Protein AF-A0A6N2CGT7-F1 (afdb_monomer_lite)

Secondary structure (DSSP, 8-state):
-EETTTTEEEEEETTEEEEEEPP-PPPSSSS----HHHHHHHHHTT-----------S-------PPPHHHHHHHHHTTTTS-SS--SSPPPPPSS--PPP--TTPPPSS--TTSGGG--

Radius of gyration: 29.54 Å; chains: 1; bounding box: 70×63×53 Å

Sequence (120 aa):
MIDPNLQQLMVMEREGSCIVPLVKVPKKDGYAHLSAIQIVKGLKKGASTFLATIASSKEDHGATESLPLIIETVLEENKDIMLDELLKTLPPRREVDHKIELEAGAKPPHMNLTAWLHSS

pLDDT: mean 74.95, std 12.72, range [43.38, 92.5]

Organism: Solanum chilense (NCBI:txid4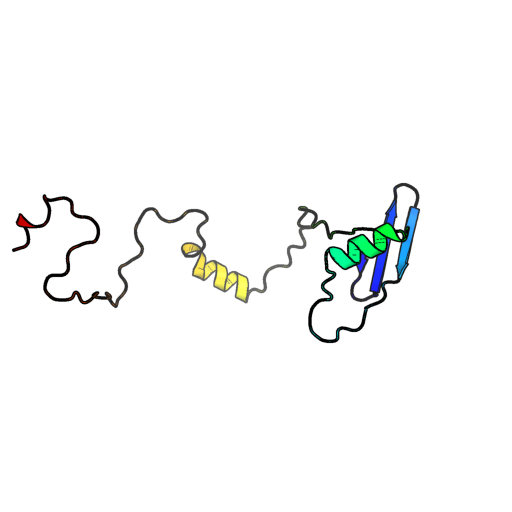083)

Foldseek 3Di:
DQDPVQQWDWDDDPVDIDIDRHDDDDDPDDDPDDDPVNVVVCVVVVHDDDDDDPPPDPPPVPPPPPPPVVVVVVCVVCVVVDDPDDDPDDDDDDPDDDDDDDDPPDDDPDDDPPPPPPPD

Structure (mmCIF, N/CA/C/O backbone):
data_AF-A0A6N2CGT7-F1
#
_entry.id   AF-A0A6N2CGT7-F1
#
loop_
_atom_site.group_PDB
_atom_site.id
_atom_site.type_symbol
_atom_site.label_atom_id
_atom_site.label_alt_id
_atom_site.label_comp_id
_atom_site.label_asym_id
_atom_site.label_entity_id
_atom_site.label_seq_id
_atom_site.pdbx_PDB_ins_code
_atom_site.Cartn_x
_atom_site.Cartn_y
_atom_site.Cartn_z
_atom_site.occupancy
_atom_site.B_iso_or_equiv
_atom_site.auth_seq_id
_atom_site.auth_comp_id
_atom_site.auth_asym_id
_atom_site.auth_atom_id
_atom_site.pdbx_PDB_model_num
ATOM 1 N N . MET A 1 1 ? 17.350 12.989 -5.075 1.00 71.12 1 MET A N 1
ATOM 2 C CA . MET A 1 1 ? 16.166 13.525 -4.368 1.00 71.12 1 MET A CA 1
ATOM 3 C C . MET A 1 1 ? 15.257 14.231 -5.365 1.00 71.12 1 MET A C 1
ATOM 5 O O . MET A 1 1 ? 15.769 14.973 -6.192 1.00 71.12 1 MET A O 1
ATOM 9 N N . ILE A 1 2 ? 13.944 13.991 -5.328 1.00 76.50 2 ILE A N 1
ATOM 10 C CA . ILE A 1 2 ? 12.968 14.687 -6.186 1.00 76.50 2 ILE A CA 1
ATOM 11 C C . ILE A 1 2 ? 12.211 15.686 -5.312 1.00 76.50 2 ILE A C 1
ATOM 13 O O . ILE A 1 2 ? 11.644 15.271 -4.307 1.00 76.50 2 ILE A O 1
ATOM 17 N N . ASP A 1 3 ? 12.177 16.959 -5.705 1.00 72.25 3 ASP A N 1
ATOM 18 C CA . ASP A 1 3 ? 11.316 17.980 -5.102 1.00 72.25 3 ASP A CA 1
ATOM 19 C C . ASP A 1 3 ? 10.143 18.293 -6.058 1.00 72.25 3 ASP A C 1
ATOM 21 O O . ASP A 1 3 ? 10.326 18.969 -7.082 1.00 72.25 3 ASP A O 1
ATOM 25 N N . PRO A 1 4 ? 8.923 17.801 -5.763 1.00 68.38 4 PRO A N 1
ATOM 26 C CA . PRO A 1 4 ? 7.749 18.031 -6.607 1.00 68.38 4 PRO A CA 1
ATOM 27 C C . PRO A 1 4 ? 7.274 19.493 -6.649 1.00 68.38 4 PRO A C 1
ATOM 29 O O . PRO A 1 4 ? 6.632 19.898 -7.633 1.00 68.38 4 PRO A O 1
ATOM 32 N N . ASN A 1 5 ? 7.573 20.266 -5.600 1.00 73.88 5 ASN A N 1
ATOM 33 C CA . ASN A 1 5 ? 7.181 21.666 -5.452 1.00 73.88 5 ASN A CA 1
ATOM 34 C C . ASN A 1 5 ? 8.090 22.556 -6.296 1.00 73.88 5 ASN A C 1
ATOM 36 O O . ASN A 1 5 ? 7.601 23.368 -7.083 1.00 73.88 5 ASN A O 1
ATOM 40 N N . LEU A 1 6 ? 9.401 22.334 -6.204 1.00 74.88 6 LEU A N 1
ATOM 41 C CA . LEU A 1 6 ? 10.404 23.069 -6.973 1.00 74.88 6 LEU A CA 1
ATOM 42 C C . LEU A 1 6 ? 10.565 22.555 -8.408 1.00 74.88 6 LEU A C 1
ATOM 44 O O . LEU A 1 6 ? 11.223 23.210 -9.211 1.00 74.88 6 LEU A O 1
ATOM 48 N N . GLN A 1 7 ? 9.940 21.421 -8.750 1.00 79.06 7 GLN A N 1
ATOM 49 C CA . GLN A 1 7 ? 10.065 20.756 -10.054 1.00 79.06 7 GLN A CA 1
ATOM 50 C C . GLN A 1 7 ? 11.530 20.484 -10.401 1.00 79.06 7 GLN A C 1
ATOM 52 O O . GLN A 1 7 ? 11.998 20.777 -11.498 1.00 79.06 7 GLN A O 1
ATOM 57 N N . GLN A 1 8 ? 12.273 19.949 -9.440 1.00 82.06 8 GLN A N 1
ATOM 58 C CA . GLN A 1 8 ? 13.704 19.707 -9.571 1.00 82.06 8 GLN A CA 1
ATOM 59 C C . GLN A 1 8 ? 14.036 18.283 -9.137 1.00 82.06 8 GLN A C 1
ATOM 61 O O . GLN A 1 8 ? 13.479 17.752 -8.175 1.00 82.06 8 GLN A O 1
ATOM 66 N N . LEU A 1 9 ? 14.962 17.661 -9.860 1.00 85.00 9 LEU A N 1
ATOM 67 C CA . LEU A 1 9 ? 15.582 16.395 -9.503 1.00 85.00 9 LEU A CA 1
ATOM 68 C C . LEU A 1 9 ? 17.044 16.669 -9.155 1.00 85.00 9 LEU A C 1
ATOM 70 O O . LEU A 1 9 ? 17.831 17.034 -10.020 1.00 85.00 9 LEU A O 1
ATOM 74 N N . MET A 1 10 ? 17.423 16.464 -7.901 1.00 83.19 10 MET A N 1
ATOM 75 C CA . MET A 1 10 ? 18.822 16.467 -7.488 1.00 83.19 10 MET A CA 1
ATOM 76 C C . MET A 1 10 ? 19.401 15.060 -7.650 1.00 83.19 10 MET A C 1
ATOM 78 O O . MET A 1 10 ? 18.931 14.112 -7.009 1.00 83.19 10 MET A O 1
ATOM 82 N N . VAL A 1 11 ? 20.426 14.927 -8.483 1.00 85.44 11 VAL A N 1
ATOM 83 C CA . VAL A 1 11 ? 21.243 13.720 -8.620 1.00 85.44 11 VAL A CA 1
ATOM 84 C C . VAL A 1 11 ? 22.483 13.909 -7.754 1.00 85.44 11 VAL A C 1
ATOM 86 O O . VAL A 1 11 ? 23.168 14.922 -7.862 1.00 85.44 11 VAL A O 1
ATOM 89 N N . MET A 1 12 ? 22.743 12.959 -6.861 1.00 81.94 12 MET A N 1
ATOM 90 C CA . MET A 1 12 ? 23.906 12.978 -5.975 1.00 81.94 12 MET A CA 1
ATOM 91 C C . MET A 1 12 ? 24.808 11.801 -6.334 1.00 81.94 12 MET A C 1
ATOM 93 O O . MET A 1 12 ? 24.346 10.662 -6.385 1.00 81.94 12 MET A O 1
ATOM 97 N N . GLU A 1 13 ? 26.082 12.081 -6.562 1.00 80.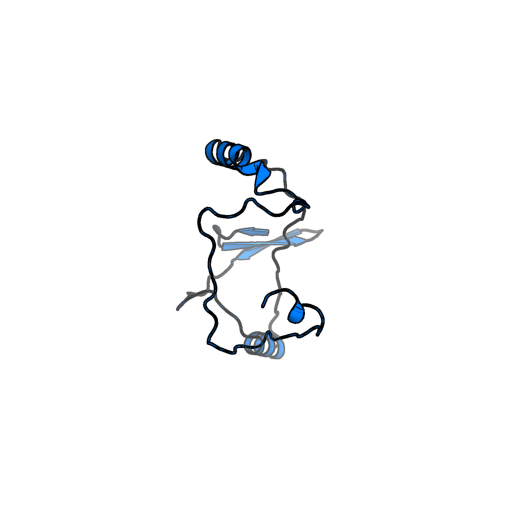56 13 GLU A N 1
ATOM 98 C CA . GLU A 1 13 ? 27.148 11.115 -6.806 1.00 80.56 13 GLU A CA 1
ATOM 99 C C . GLU A 1 13 ? 28.237 11.279 -5.737 1.00 80.56 13 GLU A C 1
ATOM 101 O O . GLU A 1 13 ? 28.270 12.263 -4.999 1.00 80.56 13 GLU A O 1
ATOM 106 N N . ARG A 1 14 ? 29.153 10.308 -5.630 1.00 79.06 14 ARG A N 1
ATOM 107 C CA . ARG A 1 14 ? 30.216 10.328 -4.607 1.00 79.06 14 ARG A CA 1
ATOM 108 C C . ARG A 1 14 ? 31.096 11.587 -4.685 1.00 79.06 14 ARG A C 1
ATOM 110 O O . ARG A 1 14 ? 31.603 12.022 -3.658 1.00 79.06 14 ARG A O 1
ATOM 117 N N . GLU A 1 15 ? 31.263 12.156 -5.877 1.00 82.56 15 GLU A N 1
ATOM 118 C CA . GLU A 1 15 ? 32.154 13.297 -6.131 1.00 82.56 15 GLU A CA 1
ATOM 119 C C . GLU A 1 15 ? 31.412 14.610 -6.432 1.00 82.56 15 GLU A C 1
ATOM 121 O O . GLU A 1 15 ? 32.044 15.626 -6.713 1.00 82.56 15 GLU A O 1
ATOM 126 N N . GLY A 1 16 ? 30.077 14.635 -6.355 1.00 83.19 16 GLY A N 1
ATOM 127 C CA . GLY A 1 16 ? 29.328 15.856 -6.633 1.00 83.19 16 GLY A CA 1
ATOM 128 C C . GLY A 1 16 ? 27.818 15.687 -6.633 1.00 83.19 16 GLY A C 1
ATOM 129 O O . GLY A 1 16 ? 27.277 14.600 -6.465 1.00 83.19 16 GLY A O 1
ATOM 130 N N . SER A 1 17 ? 27.114 16.795 -6.836 1.00 87.44 17 SER A N 1
ATOM 131 C CA . SER A 1 17 ? 25.671 16.774 -7.063 1.00 87.44 17 SER A CA 1
ATOM 132 C C . SER A 1 17 ? 25.313 17.692 -8.220 1.00 87.44 17 SER A C 1
ATOM 134 O O . SER A 1 17 ? 25.971 18.710 -8.443 1.00 87.44 17 SER A O 1
ATOM 136 N N . CYS A 1 18 ? 24.278 17.330 -8.969 1.00 87.25 18 CYS A N 1
ATOM 137 C CA . CYS A 1 18 ? 23.718 18.170 -10.015 1.00 87.25 18 CYS A CA 1
ATOM 138 C C . CYS A 1 18 ? 22.199 18.277 -9.862 1.00 87.25 18 CYS A C 1
ATOM 140 O O . CYS A 1 18 ? 21.531 17.359 -9.382 1.00 87.25 18 CYS A O 1
ATOM 142 N N . ILE A 1 19 ? 21.652 19.429 -10.248 1.00 85.75 19 ILE A N 1
ATOM 143 C CA . ILE A 1 19 ? 20.210 19.680 -10.251 1.00 85.75 19 ILE A CA 1
ATOM 144 C C . ILE A 1 19 ? 19.729 19.632 -11.697 1.00 85.75 19 ILE A C 1
ATOM 146 O O . ILE A 1 19 ? 20.209 20.373 -12.552 1.00 85.75 19 ILE A O 1
ATOM 150 N N . VAL A 1 20 ? 18.757 18.767 -11.954 1.00 84.00 20 VAL A N 1
ATOM 151 C CA . VAL A 1 20 ? 18.087 18.601 -13.238 1.00 84.00 20 VAL A CA 1
ATOM 152 C C . VAL A 1 20 ? 16.696 19.237 -13.133 1.00 84.00 20 VAL A C 1
ATOM 154 O O . VAL A 1 20 ? 15.867 18.760 -12.350 1.00 84.00 20 VAL A O 1
ATOM 157 N N . PRO A 1 21 ? 16.407 20.307 -13.894 1.00 82.56 21 PRO A N 1
ATOM 158 C CA . PRO A 1 21 ? 15.064 20.869 -13.972 1.00 82.56 21 PRO A CA 1
ATOM 159 C C . PRO A 1 21 ? 14.083 19.833 -14.526 1.00 82.56 21 PRO A C 1
ATOM 161 O O . PRO A 1 21 ? 14.348 19.199 -15.549 1.00 82.56 21 PRO A O 1
ATOM 164 N N . LEU A 1 22 ? 12.936 19.669 -13.875 1.00 80.31 22 LEU A N 1
ATOM 165 C CA . LEU A 1 22 ? 11.876 18.779 -14.325 1.00 80.31 22 LEU A CA 1
ATOM 166 C C . LEU A 1 22 ? 10.819 19.577 -15.087 1.00 80.31 22 LEU A C 1
ATOM 168 O O . LEU A 1 22 ? 10.227 20.517 -14.564 1.00 80.31 22 LEU A O 1
ATOM 172 N N . VAL A 1 23 ? 10.524 19.152 -16.312 1.00 76.50 23 VAL A N 1
ATOM 173 C CA . VAL A 1 23 ? 9.405 19.702 -17.080 1.00 76.50 23 VAL A CA 1
ATOM 174 C C . VAL A 1 23 ? 8.159 18.869 -16.800 1.00 76.50 23 VAL A C 1
ATOM 176 O O . VAL A 1 23 ? 8.107 17.679 -17.116 1.00 76.50 23 VAL A O 1
ATOM 179 N N . LYS A 1 24 ? 7.125 19.495 -16.229 1.00 69.75 24 LYS A N 1
ATOM 180 C CA . LYS A 1 24 ? 5.799 18.876 -16.130 1.00 69.75 24 LYS A CA 1
ATOM 181 C C . LYS A 1 24 ? 5.161 18.853 -17.516 1.00 69.75 24 LYS A C 1
ATOM 183 O O . LYS A 1 24 ? 4.842 19.897 -18.078 1.00 69.75 24 LYS A O 1
ATOM 188 N N . VAL A 1 25 ? 4.955 17.658 -18.062 1.00 69.62 25 VAL A N 1
ATOM 189 C CA . VAL A 1 25 ? 4.177 17.496 -19.295 1.00 69.62 25 VAL A CA 1
ATOM 190 C C . VAL A 1 25 ? 2.703 17.789 -18.968 1.00 69.62 25 VAL A C 1
ATOM 192 O O . VAL A 1 25 ? 2.171 17.167 -18.042 1.00 69.62 25 VAL A O 1
ATOM 195 N N . PRO A 1 26 ? 2.041 18.730 -19.673 1.00 59.91 26 PRO A N 1
ATOM 196 C CA . PRO A 1 26 ? 0.644 19.061 -19.420 1.00 59.91 26 PRO A CA 1
ATOM 197 C C . PRO A 1 26 ? -0.231 17.813 -19.557 1.00 59.91 26 PRO A C 1
ATOM 199 O O . PRO A 1 26 ? -0.214 17.132 -20.584 1.00 59.91 26 PRO A O 1
ATOM 202 N N . LYS A 1 27 ? -0.986 17.503 -18.503 1.00 60.53 27 LYS A N 1
ATOM 203 C CA . LYS A 1 27 ? -1.910 16.367 -18.465 1.00 60.53 27 LYS A CA 1
ATOM 204 C C . LYS A 1 27 ? -3.156 16.738 -19.265 1.00 60.53 27 LYS A C 1
ATOM 206 O O . LYS A 1 27 ? -3.754 17.769 -18.975 1.00 60.53 27 LYS A O 1
ATOM 211 N N . LYS A 1 28 ? -3.546 15.921 -20.250 1.00 58.34 28 LYS A N 1
ATOM 212 C CA . LYS A 1 28 ? -4.866 16.071 -20.885 1.00 58.34 28 LYS A CA 1
ATOM 213 C C . LYS A 1 28 ? -5.975 15.325 -20.148 1.00 58.34 28 LYS A C 1
ATOM 215 O O . LYS A 1 28 ? -7.083 15.809 -20.209 1.00 58.34 28 LYS A O 1
ATOM 220 N N . ASP A 1 29 ? -5.660 14.256 -19.416 1.00 54.47 29 ASP A N 1
ATOM 221 C CA . ASP A 1 29 ? -6.512 13.604 -18.410 1.00 54.47 29 ASP A CA 1
ATOM 222 C C . ASP A 1 29 ? -5.651 12.542 -17.697 1.00 54.47 29 ASP A C 1
ATOM 224 O O . ASP A 1 29 ? -5.027 11.711 -18.355 1.00 54.47 29 ASP A O 1
ATOM 228 N N . GLY A 1 30 ? -5.567 12.571 -16.363 1.00 59.59 30 GLY A N 1
ATOM 229 C CA . GLY A 1 30 ? -4.882 11.531 -15.575 1.00 59.59 30 GLY A CA 1
ATOM 230 C C . GLY A 1 30 ? -3.342 11.493 -15.640 1.00 59.59 30 GLY A C 1
ATOM 231 O O . GLY A 1 30 ? -2.679 12.351 -16.227 1.00 59.59 30 GLY A O 1
ATOM 232 N N . TYR A 1 31 ? -2.755 10.526 -14.921 1.00 59.91 31 TYR A N 1
ATOM 233 C CA . TYR A 1 31 ? -1.307 10.290 -14.840 1.00 59.91 31 TYR A CA 1
ATOM 234 C C . TYR A 1 31 ? -0.694 10.134 -16.241 1.00 59.91 31 TYR A C 1
ATOM 236 O O . TYR A 1 31 ? -1.261 9.460 -17.098 1.00 59.91 31 TYR A O 1
ATOM 244 N N . ALA A 1 32 ? 0.483 10.725 -16.474 1.00 63.00 32 ALA A N 1
ATOM 245 C CA . ALA A 1 32 ? 1.215 10.536 -17.724 1.00 63.00 32 ALA A CA 1
ATOM 246 C C . ALA A 1 32 ? 1.722 9.086 -17.800 1.00 63.00 32 ALA A C 1
ATOM 248 O O . ALA A 1 32 ? 2.774 8.756 -17.257 1.00 63.00 32 ALA A O 1
ATOM 249 N N . HIS A 1 33 ? 0.942 8.206 -18.426 1.00 68.12 33 HIS A N 1
ATOM 250 C CA . HIS A 1 33 ? 1.296 6.803 -18.597 1.00 68.12 33 HIS A CA 1
ATOM 251 C C . HIS A 1 33 ? 2.116 6.659 -19.884 1.00 68.12 33 HIS A C 1
ATOM 253 O O . HIS A 1 33 ? 1.614 6.890 -20.985 1.00 68.12 33 HIS A O 1
ATOM 259 N N . LEU A 1 34 ? 3.399 6.318 -19.755 1.00 73.12 34 LEU A N 1
ATOM 260 C CA . LEU A 1 34 ? 4.217 5.934 -20.902 1.00 73.12 34 LEU A CA 1
ATOM 261 C C . LEU A 1 34 ? 3.969 4.456 -21.198 1.00 73.12 34 LEU A C 1
ATOM 263 O O . LEU A 1 34 ? 4.142 3.602 -20.333 1.00 73.12 34 LEU A O 1
ATOM 267 N N . SER A 1 35 ? 3.594 4.136 -22.433 1.00 79.38 35 SER A N 1
ATOM 268 C CA . SER A 1 35 ? 3.553 2.744 -22.881 1.00 79.38 35 SER A CA 1
ATOM 269 C C . SER A 1 35 ? 4.968 2.173 -23.008 1.00 79.38 35 SER A C 1
ATOM 271 O O . SER A 1 35 ? 5.912 2.884 -23.369 1.00 79.38 35 SER A O 1
ATOM 273 N N . ALA A 1 36 ? 5.107 0.856 -22.833 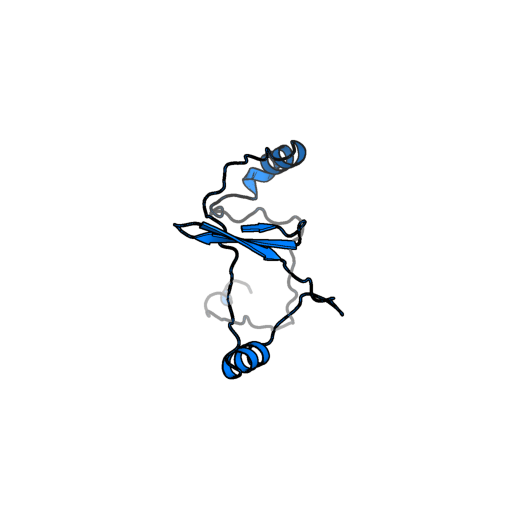1.00 81.94 36 ALA A N 1
ATOM 274 C CA . ALA A 1 36 ? 6.363 0.150 -23.099 1.00 81.94 36 ALA A CA 1
ATOM 275 C C . ALA A 1 36 ? 6.899 0.432 -24.520 1.00 81.94 36 ALA A C 1
ATOM 277 O O . ALA A 1 36 ? 8.100 0.582 -24.728 1.00 81.94 36 ALA A O 1
ATOM 278 N N . ILE A 1 37 ? 6.002 0.592 -25.500 1.00 86.00 37 ILE A N 1
ATOM 279 C CA . ILE A 1 37 ? 6.353 0.893 -26.895 1.00 86.00 37 ILE A CA 1
ATOM 280 C C . ILE A 1 37 ? 7.018 2.270 -27.029 1.00 86.00 37 ILE A C 1
ATOM 282 O O . ILE A 1 37 ? 7.978 2.413 -27.789 1.00 86.00 37 ILE A O 1
ATOM 286 N N . GLN A 1 38 ? 6.526 3.291 -26.321 1.00 83.00 38 GLN A N 1
ATOM 287 C CA . GLN A 1 38 ? 7.121 4.633 -26.349 1.00 83.00 38 GLN A CA 1
ATOM 288 C C . GLN A 1 38 ? 8.532 4.626 -25.756 1.00 83.00 38 GLN A C 1
ATOM 290 O O . GLN A 1 38 ? 9.434 5.218 -26.350 1.00 83.00 38 GLN A O 1
ATOM 295 N N . ILE A 1 39 ? 8.737 3.887 -24.663 1.00 80.56 39 ILE A N 1
ATOM 296 C CA . ILE A 1 39 ? 10.056 3.699 -24.045 1.00 80.56 39 ILE A CA 1
ATOM 297 C C . ILE A 1 39 ? 11.011 3.023 -25.039 1.00 80.56 39 ILE A C 1
ATOM 299 O O . ILE A 1 39 ? 12.082 3.551 -25.336 1.00 80.56 39 ILE A O 1
ATOM 303 N N . VAL A 1 40 ? 10.596 1.907 -25.645 1.00 83.94 40 VAL A N 1
ATOM 304 C CA . VAL A 1 40 ? 11.415 1.164 -26.619 1.00 83.94 40 VAL A CA 1
ATOM 305 C C . VAL A 1 40 ? 11.764 2.016 -27.844 1.00 83.94 40 VAL A C 1
ATOM 307 O O . VAL A 1 40 ? 12.888 1.947 -28.343 1.00 83.94 40 VAL A O 1
ATOM 310 N N . LYS A 1 41 ? 10.835 2.841 -28.342 1.00 84.06 41 LYS A N 1
ATOM 311 C CA . LYS A 1 41 ? 11.104 3.764 -29.458 1.00 84.06 41 LYS A CA 1
ATOM 312 C C . LYS A 1 41 ? 12.126 4.841 -29.089 1.00 84.06 41 LYS A C 1
ATOM 314 O O . LYS A 1 41 ? 12.939 5.185 -29.942 1.00 84.06 41 LYS A O 1
ATOM 319 N N . GLY A 1 42 ? 12.086 5.366 -27.863 1.00 80.69 42 GLY A N 1
ATOM 320 C CA . GLY A 1 42 ? 13.084 6.315 -27.359 1.00 80.69 42 GLY A CA 1
ATOM 321 C C . GLY A 1 42 ? 14.481 5.695 -27.306 1.00 80.69 42 GLY A C 1
ATOM 322 O O . GLY A 1 42 ? 15.416 6.246 -27.884 1.00 80.69 42 GLY A O 1
ATOM 323 N N . LEU A 1 43 ? 14.588 4.491 -26.735 1.00 82.81 43 LEU A N 1
ATOM 324 C CA . LEU A 1 43 ? 15.843 3.735 -26.641 1.00 82.81 43 LEU A CA 1
ATOM 325 C 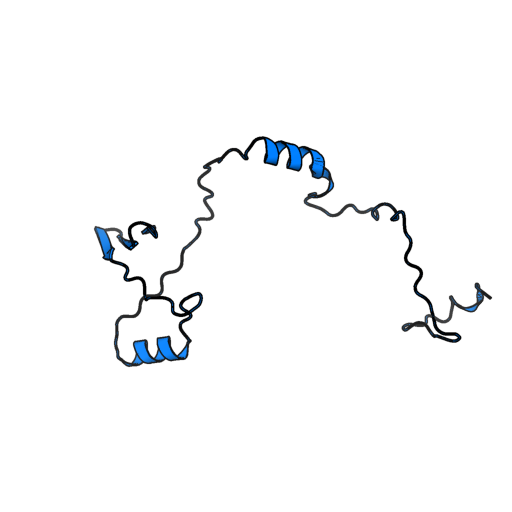C . LEU A 1 43 ? 16.454 3.436 -28.017 1.00 82.81 43 LEU A C 1
ATOM 327 O O . LEU A 1 43 ? 17.637 3.674 -28.241 1.00 82.81 43 LEU A O 1
ATOM 331 N N . LYS A 1 44 ? 15.640 2.976 -28.978 1.00 85.25 44 LYS A N 1
ATOM 332 C CA . LYS A 1 44 ? 16.099 2.671 -30.348 1.00 85.25 44 LYS A CA 1
ATOM 333 C C . LYS A 1 44 ? 16.630 3.888 -31.108 1.00 85.25 44 LYS A C 1
ATOM 335 O O . LYS A 1 44 ? 17.394 3.714 -32.050 1.00 85.25 44 LYS A O 1
ATOM 340 N N . LYS A 1 45 ? 16.228 5.103 -30.728 1.00 86.62 45 LYS A N 1
ATOM 341 C CA . LYS A 1 45 ? 16.727 6.351 -31.327 1.00 86.62 45 LYS A CA 1
ATOM 342 C C . LYS A 1 45 ? 18.077 6.798 -30.753 1.00 86.62 45 LYS A C 1
ATOM 344 O O . LYS A 1 45 ? 18.561 7.851 -31.148 1.00 86.62 45 LYS A O 1
ATOM 349 N N . GLY A 1 46 ? 18.668 6.032 -29.831 1.00 81.38 46 GLY A N 1
ATOM 350 C CA . GLY A 1 46 ? 19.933 6.385 -29.183 1.00 81.38 46 GLY A CA 1
ATOM 351 C C . GLY A 1 46 ? 19.812 7.551 -28.200 1.00 81.38 46 GLY A C 1
ATOM 352 O O . GLY A 1 46 ? 20.822 8.138 -27.828 1.00 81.38 46 GLY A O 1
ATOM 353 N N . ALA A 1 47 ? 18.593 7.909 -27.784 1.00 77.12 47 ALA A N 1
ATOM 354 C CA . ALA A 1 47 ? 18.386 8.940 -26.778 1.00 77.12 47 ALA A CA 1
ATOM 355 C C . ALA A 1 47 ? 18.708 8.386 -25.384 1.00 77.12 47 ALA A C 1
ATOM 357 O O . ALA A 1 47 ? 18.188 7.333 -24.994 1.00 77.12 47 ALA A O 1
ATOM 358 N N . SER A 1 48 ? 19.523 9.112 -24.615 1.00 73.38 48 SER A N 1
ATOM 359 C CA . SER A 1 48 ? 19.800 8.784 -23.216 1.00 73.38 48 SER A CA 1
ATOM 360 C C . SER A 1 48 ? 18.489 8.690 -22.438 1.00 73.38 48 SER A C 1
ATOM 362 O O . SER A 1 48 ? 17.744 9.663 -22.332 1.00 73.38 48 SER A O 1
ATOM 364 N N . THR A 1 49 ? 18.189 7.497 -21.928 1.00 75.38 49 THR A N 1
ATOM 365 C CA . THR A 1 49 ? 16.954 7.203 -21.197 1.00 75.38 49 THR A CA 1
ATOM 366 C C . THR A 1 49 ? 17.330 6.736 -19.801 1.00 75.38 49 THR A C 1
ATOM 368 O O . THR A 1 49 ? 18.025 5.734 -19.653 1.00 75.38 49 THR A O 1
ATOM 371 N N . PHE A 1 50 ? 16.867 7.458 -18.785 1.00 73.19 50 PHE A N 1
ATOM 372 C CA . PHE A 1 50 ? 17.157 7.172 -17.384 1.00 73.19 50 PHE A CA 1
ATOM 373 C C . PHE A 1 50 ? 15.879 6.715 -16.685 1.00 73.19 50 PHE A C 1
ATOM 375 O O . PHE A 1 50 ? 14.836 7.358 -16.813 1.00 73.19 50 PHE A O 1
ATOM 382 N N . LEU A 1 51 ? 15.961 5.604 -15.953 1.00 72.81 51 LEU A N 1
ATOM 383 C CA . LEU A 1 51 ? 14.887 5.132 -15.086 1.00 72.81 51 LEU A CA 1
ATOM 384 C C . LEU A 1 51 ? 15.220 5.534 -13.650 1.00 72.81 51 LEU A C 1
ATOM 386 O O . LEU A 1 51 ? 16.227 5.093 -13.103 1.00 72.81 51 LEU A O 1
ATOM 390 N N . ALA A 1 52 ? 14.371 6.366 -13.055 1.00 69.19 52 ALA A N 1
ATOM 391 C CA . ALA A 1 52 ? 14.465 6.746 -11.655 1.00 69.19 52 ALA A CA 1
ATOM 392 C C . ALA A 1 52 ? 13.239 6.212 -10.910 1.00 69.19 52 ALA A C 1
ATOM 394 O O . ALA A 1 52 ? 12.104 6.468 -11.310 1.00 69.19 52 ALA A O 1
ATOM 395 N N . THR A 1 53 ? 13.480 5.491 -9.820 1.00 64.62 53 THR A N 1
ATOM 396 C CA . THR A 1 53 ? 12.441 5.014 -8.904 1.00 64.62 53 THR A CA 1
ATOM 397 C C . THR A 1 53 ? 12.627 5.726 -7.572 1.00 64.62 53 THR A C 1
ATOM 399 O O . THR A 1 53 ? 13.759 5.907 -7.122 1.00 64.62 53 THR A O 1
ATOM 402 N N . ILE A 1 54 ? 11.530 6.133 -6.930 1.00 66.75 54 ILE A N 1
ATOM 403 C CA . ILE A 1 54 ? 11.580 6.593 -5.541 1.00 66.75 54 ILE A CA 1
ATOM 404 C C . ILE A 1 54 ? 11.844 5.352 -4.692 1.00 66.75 54 ILE A C 1
ATOM 406 O O . ILE A 1 54 ? 10.954 4.527 -4.497 1.00 66.75 54 ILE A O 1
ATOM 410 N N . ALA A 1 55 ? 13.080 5.181 -4.233 1.00 60.06 55 ALA A N 1
ATOM 411 C CA . ALA A 1 55 ? 13.351 4.241 -3.162 1.00 60.06 55 ALA A CA 1
ATOM 412 C C . ALA A 1 55 ? 12.769 4.857 -1.887 1.00 60.06 55 ALA A C 1
ATOM 414 O O . ALA A 1 55 ? 13.284 5.868 -1.413 1.00 60.06 55 ALA A O 1
ATOM 415 N N . SER A 1 56 ? 11.685 4.292 -1.350 1.00 55.34 56 SER A N 1
ATOM 416 C CA . SER A 1 56 ? 11.367 4.550 0.051 1.00 55.34 56 SER A CA 1
ATOM 417 C C . SER A 1 56 ? 12.503 3.923 0.849 1.00 55.34 56 SER A C 1
ATOM 419 O O . SER A 1 56 ? 12.665 2.695 0.826 1.00 55.34 56 SER A O 1
ATOM 421 N N . SER A 1 57 ? 13.333 4.731 1.503 1.00 54.62 57 SER A N 1
ATOM 422 C CA . SER A 1 57 ? 14.187 4.192 2.549 1.00 54.62 57 SER A CA 1
ATOM 423 C C . SER A 1 57 ? 13.256 3.497 3.538 1.00 54.62 57 SER A C 1
ATOM 425 O O . SER A 1 57 ? 12.279 4.077 3.996 1.00 54.62 57 SER A O 1
ATOM 427 N N . LYS A 1 58 ? 13.518 2.222 3.837 1.00 51.97 58 LYS A N 1
ATOM 428 C CA . LYS A 1 58 ? 12.873 1.567 4.985 1.00 51.97 58 LYS A CA 1
ATOM 429 C C . LYS A 1 58 ? 13.272 2.220 6.310 1.00 51.97 58 LYS A C 1
ATOM 431 O O . LYS A 1 58 ? 12.722 1.869 7.345 1.00 51.97 58 LYS A O 1
ATOM 436 N N . GLU A 1 59 ? 14.220 3.153 6.277 1.00 51.00 59 GLU A N 1
ATOM 437 C CA . GLU A 1 59 ? 14.325 4.184 7.294 1.00 51.00 59 GLU A CA 1
ATOM 438 C C . GLU A 1 59 ? 13.096 5.075 7.163 1.00 51.00 59 GLU A C 1
ATOM 440 O O . GLU A 1 59 ? 13.092 6.089 6.461 1.00 51.00 59 GLU A O 1
ATOM 445 N N . ASP A 1 60 ? 12.045 4.628 7.846 1.00 50.09 60 ASP A N 1
ATOM 446 C CA . ASP A 1 60 ? 11.177 5.491 8.622 1.00 50.09 60 ASP A CA 1
ATOM 447 C C . ASP A 1 60 ? 12.127 6.418 9.389 1.00 50.09 60 ASP A C 1
ATOM 449 O O . ASP A 1 60 ? 12.670 6.081 10.445 1.00 50.09 60 ASP A O 1
ATOM 453 N N . HIS A 1 61 ? 12.494 7.547 8.778 1.00 46.66 61 HIS A N 1
ATOM 454 C CA . HIS A 1 61 ? 13.030 8.642 9.556 1.00 46.66 61 HIS A CA 1
ATOM 455 C C . HIS A 1 61 ? 11.945 8.860 10.586 1.00 46.66 61 HIS A C 1
ATOM 457 O O . HIS A 1 61 ? 10.850 9.242 10.193 1.00 46.66 61 HIS A O 1
ATOM 463 N N . GLY A 1 62 ? 12.228 8.535 11.847 1.00 49.22 62 GLY A N 1
ATOM 464 C CA . GLY A 1 62 ? 11.336 8.714 12.984 1.00 49.22 62 GLY A CA 1
ATOM 465 C C . GLY A 1 62 ? 11.002 10.187 13.225 1.00 49.22 62 GLY A C 1
ATOM 466 O O . GLY A 1 62 ? 11.117 10.680 14.341 1.00 49.22 62 GLY A O 1
ATOM 467 N N . ALA A 1 63 ? 10.576 10.909 12.189 1.00 52.16 63 ALA A N 1
ATOM 468 C CA . ALA A 1 63 ? 9.428 11.772 12.250 1.00 52.16 63 ALA A CA 1
ATOM 469 C C . ALA A 1 63 ? 8.267 10.916 12.758 1.00 52.16 63 ALA A C 1
ATOM 471 O O . ALA A 1 63 ? 7.384 10.480 12.026 1.00 52.16 63 ALA A O 1
ATOM 472 N N . THR A 1 64 ? 8.304 10.692 14.068 1.00 55.81 64 THR A N 1
ATOM 473 C CA . THR A 1 64 ? 7.138 10.591 14.915 1.00 55.81 64 THR A CA 1
ATOM 474 C C . THR A 1 64 ? 6.341 11.871 14.676 1.00 55.81 64 THR A C 1
ATOM 476 O O . THR A 1 64 ? 6.359 12.793 15.488 1.00 55.81 64 THR A O 1
ATOM 479 N N . GLU A 1 65 ? 5.697 11.996 13.516 1.00 61.59 65 GLU A N 1
ATOM 480 C CA . GLU A 1 65 ? 4.517 12.829 13.427 1.00 61.59 65 GLU A CA 1
ATOM 481 C C . GLU A 1 65 ? 3.555 12.166 14.401 1.00 61.59 65 GLU A C 1
ATOM 483 O O . GLU A 1 65 ? 2.979 11.115 14.120 1.00 61.59 65 GLU A O 1
ATOM 488 N N . SER A 1 66 ? 3.514 12.712 15.620 1.00 71.69 66 SER A N 1
ATOM 489 C CA . SER A 1 66 ? 2.554 12.303 16.630 1.00 71.69 66 SER A CA 1
ATOM 490 C C . SER A 1 66 ? 1.200 12.332 15.952 1.00 71.69 66 SER A C 1
ATOM 492 O O . SER A 1 66 ? 0.815 13.373 15.398 1.00 71.69 66 SER A O 1
ATOM 494 N N . LEU A 1 67 ? 0.515 11.193 15.948 1.00 82.12 67 LEU A N 1
ATOM 495 C CA . LEU A 1 67 ? -0.817 11.133 15.389 1.00 82.12 67 LEU A CA 1
ATOM 496 C C . LEU A 1 67 ? -1.649 12.223 16.083 1.00 82.12 67 LEU A C 1
ATOM 498 O O . LEU A 1 67 ? -1.520 12.426 17.292 1.00 82.12 67 LEU A O 1
ATOM 502 N N . PRO A 1 68 ? -2.482 12.974 15.348 1.00 89.56 68 PRO A N 1
ATOM 503 C CA . PRO A 1 68 ? -3.450 13.853 15.977 1.00 89.56 68 PRO A CA 1
ATOM 504 C C . PRO A 1 68 ? -4.188 13.103 17.091 1.00 89.56 68 PRO A C 1
ATOM 506 O O . PRO A 1 68 ? -4.603 11.966 16.881 1.00 89.56 68 PRO A O 1
ATOM 509 N N . LEU A 1 69 ? -4.394 13.744 18.246 1.00 89.69 69 LEU A N 1
ATOM 510 C CA . LEU A 1 69 ? -4.982 13.113 19.440 1.00 89.69 69 LEU A CA 1
ATOM 511 C C . LEU A 1 69 ? -6.287 12.350 19.146 1.00 89.69 69 LEU A C 1
ATOM 513 O O . LEU A 1 69 ? -6.559 11.309 19.737 1.00 89.69 69 LEU A O 1
ATOM 517 N N . ILE A 1 70 ? -7.090 12.850 18.201 1.00 92.50 70 ILE A N 1
ATOM 518 C CA . ILE A 1 70 ? -8.322 12.186 17.761 1.00 92.50 70 ILE A CA 1
ATOM 519 C C . ILE A 1 70 ? -8.059 10.812 17.129 1.00 92.50 70 ILE A C 1
ATOM 521 O O . ILE A 1 70 ? -8.817 9.878 17.356 1.00 92.50 70 ILE A O 1
ATOM 525 N N . ILE A 1 71 ? -6.974 10.674 16.369 1.00 89.19 71 ILE A N 1
ATOM 526 C CA . ILE A 1 71 ? -6.578 9.414 15.742 1.00 89.19 71 ILE A CA 1
ATOM 527 C C . ILE A 1 71 ? -6.051 8.454 16.810 1.00 89.19 71 ILE A C 1
ATOM 529 O O . ILE A 1 71 ? -6.449 7.295 16.806 1.00 89.19 71 ILE A O 1
ATOM 533 N N . GLU A 1 72 ? -5.236 8.928 17.757 1.00 89.62 72 GLU A N 1
ATOM 534 C CA . GLU A 1 72 ? -4.777 8.096 18.883 1.00 89.62 72 GLU A CA 1
ATOM 535 C C . GLU A 1 72 ? -5.949 7.568 19.714 1.00 89.62 72 GLU A C 1
ATOM 537 O O . GLU A 1 72 ? -5.995 6.383 20.026 1.00 89.62 72 GLU A O 1
ATOM 542 N N . THR A 1 73 ? -6.930 8.426 20.007 1.00 91.38 73 THR A N 1
ATOM 543 C CA . THR A 1 73 ? -8.127 8.051 20.777 1.00 91.38 73 THR A CA 1
ATOM 544 C C . THR A 1 73 ? -8.930 6.971 20.054 1.00 91.38 73 THR A C 1
ATOM 546 O O . THR A 1 73 ? -9.254 5.948 20.645 1.00 91.38 73 THR A O 1
ATOM 549 N N . VAL A 1 74 ? -9.190 7.150 18.755 1.00 92.50 74 VAL A N 1
ATOM 550 C CA . VAL A 1 74 ? -9.933 6.165 17.952 1.00 92.50 74 VAL A CA 1
ATOM 551 C C . VAL A 1 74 ? -9.171 4.844 17.847 1.00 92.50 74 VAL A C 1
ATOM 553 O O . VAL A 1 74 ? -9.778 3.778 17.929 1.00 92.50 74 VAL A O 1
ATOM 556 N N . LEU A 1 75 ? -7.848 4.888 17.677 1.00 88.69 75 LEU A N 1
ATOM 557 C CA . LEU A 1 75 ? -7.029 3.679 17.647 1.00 88.69 75 LEU A CA 1
ATOM 558 C C . LEU A 1 75 ? -7.069 2.943 18.987 1.00 88.69 75 LEU A C 1
ATOM 560 O O . LEU A 1 75 ? -7.211 1.727 18.980 1.00 88.69 75 LEU A O 1
ATOM 564 N N . GLU A 1 76 ? -6.993 3.662 20.110 1.00 88.19 76 GLU A N 1
ATOM 565 C CA . GLU A 1 76 ? -7.110 3.102 21.461 1.00 88.19 76 GLU A CA 1
ATOM 566 C C . GLU A 1 76 ? -8.466 2.420 21.687 1.00 88.19 76 GLU A C 1
ATOM 568 O O . GLU A 1 76 ? -8.518 1.297 22.186 1.00 88.19 76 GLU A O 1
ATOM 573 N N . GLU A 1 77 ? -9.552 3.064 21.258 1.00 91.06 77 GLU A N 1
ATOM 574 C CA . GLU A 1 77 ? -10.918 2.542 21.358 1.00 91.06 77 GLU A CA 1
ATOM 575 C C . GLU A 1 77 ? -11.155 1.281 20.511 1.00 91.06 77 GLU A C 1
ATOM 577 O O . GLU A 1 77 ? -12.056 0.512 20.829 1.00 91.06 77 GLU A O 1
ATOM 582 N N . ASN A 1 78 ? -10.364 1.059 19.452 1.00 87.44 78 ASN A N 1
ATOM 583 C CA . ASN A 1 78 ? -10.547 -0.033 18.483 1.00 87.44 78 ASN A CA 1
ATOM 584 C C . ASN A 1 78 ? -9.348 -1.004 18.431 1.00 87.44 78 ASN A C 1
ATOM 586 O O . ASN A 1 78 ? -9.147 -1.703 17.431 1.00 87.44 78 ASN A O 1
ATOM 590 N N . LYS A 1 79 ? -8.520 -1.057 19.485 1.00 83.12 79 LYS A N 1
ATOM 591 C CA . LYS A 1 79 ? -7.327 -1.930 19.547 1.00 83.12 79 LYS A CA 1
ATOM 592 C C . LYS A 1 79 ? -7.640 -3.414 19.371 1.00 83.12 79 LYS A C 1
ATOM 594 O O . LYS A 1 79 ? -6.805 -4.174 18.893 1.00 83.12 79 LYS A O 1
ATOM 599 N N . ASP A 1 80 ? -8.831 -3.828 19.768 1.00 77.06 80 ASP A N 1
ATOM 600 C CA . ASP A 1 80 ? -9.346 -5.188 19.652 1.00 77.06 80 ASP A CA 1
ATOM 601 C C . ASP A 1 80 ? -9.721 -5.578 18.211 1.00 77.06 80 ASP A C 1
ATOM 603 O O . ASP A 1 80 ? -9.738 -6.765 17.885 1.00 77.06 80 ASP A O 1
ATOM 607 N N . ILE A 1 81 ? -9.973 -4.600 17.333 1.00 77.81 81 ILE A N 1
ATOM 608 C CA . ILE A 1 81 ? -10.267 -4.825 15.908 1.00 77.81 81 ILE A CA 1
ATOM 609 C C . ILE A 1 81 ? -8.976 -5.027 15.101 1.00 77.81 81 ILE A C 1
ATOM 611 O O . ILE A 1 81 ? -8.970 -5.778 14.124 1.00 77.81 81 ILE A O 1
ATOM 615 N N . MET A 1 82 ? -7.879 -4.379 15.503 1.00 75.94 82 MET A N 1
ATOM 616 C CA . MET A 1 82 ? -6.594 -4.384 14.789 1.00 75.94 82 MET A CA 1
ATOM 617 C C . MET A 1 82 ? -5.539 -5.267 15.474 1.00 75.94 82 MET A C 1
ATOM 619 O O . MET A 1 82 ? -4.407 -4.842 15.687 1.00 75.94 82 MET A O 1
ATOM 623 N N . LEU A 1 83 ? -5.898 -6.500 15.833 1.00 80.00 83 LEU A N 1
ATOM 624 C CA . LEU A 1 83 ? -4.938 -7.471 16.366 1.00 80.00 83 LEU A CA 1
ATOM 625 C C . LEU A 1 83 ? -4.003 -7.991 15.260 1.00 80.00 83 LEU A C 1
ATOM 627 O O . LEU A 1 83 ? -4.458 -8.301 14.159 1.00 80.00 83 LEU A O 1
ATOM 631 N N . ASP A 1 84 ? -2.713 -8.157 15.577 1.00 78.69 84 ASP A N 1
ATOM 632 C CA . ASP A 1 84 ? -1.712 -8.738 14.660 1.00 78.69 84 ASP A CA 1
ATOM 633 C C . ASP A 1 84 ? -2.038 -10.191 14.270 1.00 78.69 84 ASP A C 1
ATOM 635 O O . ASP A 1 84 ? -1.675 -10.661 13.190 1.00 78.69 84 ASP A O 1
ATOM 639 N N . GLU A 1 85 ? -2.752 -10.905 15.144 1.00 80.44 85 GLU A N 1
ATOM 640 C CA . GLU A 1 85 ? -3.227 -12.265 14.915 1.00 80.44 85 GLU A CA 1
ATOM 641 C C . GLU A 1 85 ? -4.751 -12.343 15.056 1.00 80.44 85 GLU A C 1
ATOM 643 O O . GLU A 1 85 ? -5.348 -11.787 15.980 1.00 80.44 85 GLU A O 1
ATOM 648 N N . LEU A 1 86 ? -5.394 -13.091 14.153 1.00 79.25 86 LEU A N 1
ATOM 649 C CA . LEU A 1 86 ? -6.828 -13.359 14.233 1.00 79.25 86 LEU A CA 1
ATOM 650 C C . LEU A 1 86 ? -7.154 -14.176 15.489 1.00 79.25 86 LEU A C 1
ATOM 652 O O . LEU A 1 86 ? -6.542 -15.215 15.755 1.00 79.25 86 LEU A O 1
ATOM 656 N N . LEU A 1 87 ? -8.177 -13.743 16.230 1.00 77.00 87 LEU A N 1
ATOM 657 C CA . LEU A 1 87 ? -8.693 -14.491 17.372 1.00 77.00 87 LEU A CA 1
ATOM 658 C C . LEU A 1 87 ? -9.106 -15.908 16.941 1.00 77.00 87 LEU A C 1
ATOM 660 O O . LEU A 1 87 ? -9.769 -16.109 15.925 1.00 77.00 87 LEU A O 1
ATOM 664 N N . LYS A 1 88 ? -8.738 -16.908 17.750 1.00 80.44 88 LYS A N 1
ATOM 665 C CA . LYS A 1 88 ? -9.054 -18.331 17.497 1.00 80.44 88 LYS A CA 1
ATOM 666 C C . LYS A 1 88 ? -10.544 -18.653 17.641 1.00 80.44 88 LYS A C 1
ATOM 668 O O . LYS A 1 88 ? -10.992 -19.728 17.249 1.00 80.44 88 LYS A O 1
ATOM 673 N N . THR A 1 89 ? -11.294 -17.751 18.258 1.00 81.44 89 THR A N 1
ATOM 674 C CA . THR A 1 89 ? -12.731 -1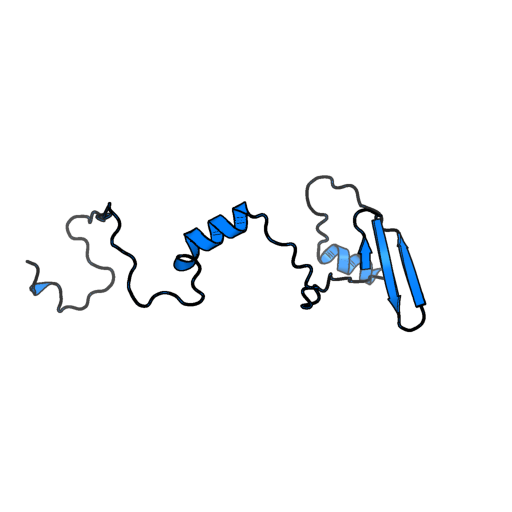7.861 18.487 1.00 81.44 89 THR A CA 1
ATOM 675 C C . THR A 1 89 ? -13.490 -17.100 17.414 1.00 81.44 89 THR A C 1
ATOM 677 O O . THR A 1 89 ? -13.104 -15.991 17.051 1.00 81.44 89 THR A O 1
ATOM 680 N N . LEU A 1 90 ? -14.600 -17.672 16.944 1.00 79.19 90 LEU A N 1
ATOM 681 C CA . LEU A 1 90 ? -15.491 -16.967 16.029 1.00 79.19 90 LEU A CA 1
ATOM 682 C C . LEU A 1 90 ? -16.018 -15.681 16.686 1.00 79.19 90 LEU A C 1
ATOM 684 O O . LEU A 1 90 ? -16.302 -15.691 17.888 1.00 79.19 90 LEU A O 1
ATOM 688 N N . PRO A 1 91 ? -16.175 -14.592 15.914 1.00 76.12 91 PRO A N 1
ATOM 689 C CA . PRO A 1 91 ? -16.814 -13.387 16.417 1.00 76.12 91 PRO A CA 1
ATOM 690 C C . PRO A 1 91 ? -18.242 -13.697 16.899 1.00 76.12 91 PRO A C 1
ATOM 692 O O . PRO A 1 91 ? -18.848 -14.681 16.452 1.00 76.12 91 PRO A O 1
ATOM 695 N N . PRO A 1 92 ? -18.800 -12.866 17.798 1.00 81.12 92 PRO A N 1
ATOM 696 C CA . PRO A 1 92 ? -20.175 -13.015 18.255 1.00 81.12 92 PRO A CA 1
ATOM 697 C C . PRO A 1 92 ? -21.150 -13.149 17.081 1.00 81.12 92 PRO A C 1
ATOM 699 O O . PRO A 1 92 ? -20.977 -12.518 16.033 1.00 81.12 92 PRO A O 1
ATOM 702 N N . ARG A 1 93 ? -22.194 -13.971 17.253 1.00 80.38 93 ARG A N 1
ATOM 703 C CA . ARG A 1 93 ? -23.276 -14.045 16.264 1.00 80.38 93 ARG A CA 1
ATOM 704 C C . ARG A 1 93 ? -23.878 -12.653 16.095 1.00 80.38 93 ARG A C 1
ATOM 706 O O . ARG A 1 93 ? -24.133 -11.964 17.080 1.00 80.38 93 ARG A O 1
ATOM 713 N N . ARG A 1 94 ? -24.082 -12.250 14.841 1.00 83.69 94 ARG A N 1
ATOM 714 C CA . ARG A 1 94 ? -24.756 -10.990 14.514 1.00 83.69 94 ARG A CA 1
ATOM 715 C C . ARG A 1 94 ? -26.191 -11.033 15.042 1.00 83.69 94 ARG A C 1
ATOM 717 O O . ARG A 1 94 ? -26.780 -12.107 15.127 1.00 83.69 94 ARG A O 1
ATOM 724 N N . GLU A 1 95 ? -26.748 -9.864 15.352 1.00 85.62 95 GLU A N 1
ATOM 725 C CA . GLU A 1 95 ? -28.148 -9.720 15.785 1.00 85.62 95 GLU A CA 1
ATOM 726 C C . GLU A 1 95 ? -29.134 -10.262 14.737 1.00 85.62 95 GLU A C 1
ATOM 728 O O . GLU A 1 95 ? -30.186 -10.798 15.076 1.00 85.62 95 GLU A O 1
ATOM 733 N N . VAL A 1 96 ? -28.754 -10.183 13.459 1.00 87.44 96 VAL A N 1
ATOM 734 C CA . VAL A 1 96 ? -29.507 -10.741 12.338 1.00 87.44 96 VAL A CA 1
ATOM 735 C C . VAL A 1 96 ? -28.774 -11.961 11.793 1.00 87.44 96 VAL A C 1
ATOM 737 O O . VAL A 1 96 ? -27.648 -11.851 11.302 1.00 87.44 96 VAL A O 1
ATOM 740 N N . ASP A 1 97 ? -29.437 -13.114 11.851 1.00 82.50 97 ASP A N 1
ATOM 741 C CA . ASP A 1 97 ? -29.009 -14.320 11.148 1.00 82.50 97 ASP A CA 1
ATOM 742 C C . ASP A 1 97 ? -29.632 -14.341 9.745 1.00 82.50 97 ASP A C 1
ATOM 744 O O . ASP A 1 97 ? -30.846 -14.184 9.581 1.00 82.50 97 ASP A O 1
ATOM 748 N N . HIS A 1 98 ? -28.805 -14.501 8.713 1.00 81.94 98 HIS A N 1
ATOM 749 C CA . HIS A 1 98 ? -29.288 -14.543 7.337 1.00 81.94 98 HIS A CA 1
ATOM 750 C C . HIS A 1 98 ? -29.637 -15.982 6.976 1.00 81.94 98 HIS A C 1
ATOM 752 O O . HIS A 1 98 ? -28.774 -16.778 6.602 1.00 81.94 98 HIS A O 1
ATOM 758 N N . LYS A 1 99 ? -30.927 -16.311 7.053 1.00 82.75 99 LYS A N 1
ATOM 759 C CA . LYS A 1 99 ? -31.430 -17.577 6.526 1.00 82.75 99 LYS A CA 1
ATOM 760 C C . LYS A 1 99 ? -31.319 -17.567 5.000 1.00 82.75 99 LYS A C 1
ATOM 762 O O . LYS A 1 99 ? -31.908 -16.717 4.339 1.00 82.75 99 LYS A O 1
ATOM 767 N N . ILE A 1 100 ? -30.591 -18.531 4.448 1.00 85.00 100 ILE A N 1
ATOM 768 C CA . ILE A 1 100 ? -30.596 -18.800 3.008 1.00 85.00 100 ILE A CA 1
ATOM 769 C C . ILE A 1 100 ? -31.827 -19.655 2.713 1.00 85.00 100 ILE A C 1
ATOM 771 O O . ILE A 1 100 ? -31.978 -20.747 3.264 1.00 85.00 100 ILE A O 1
ATOM 775 N N . GLU A 1 101 ? -32.724 -19.152 1.871 1.00 89.06 101 GLU A N 1
ATOM 776 C CA . GLU A 1 101 ? -33.851 -19.941 1.383 1.00 89.06 101 GLU A CA 1
ATOM 777 C C . GLU A 1 101 ? -33.354 -20.983 0.380 1.00 89.06 101 GLU A C 1
ATOM 779 O O . GLU A 1 101 ? -32.558 -20.686 -0.510 1.00 89.06 101 GLU A O 1
ATOM 784 N N . LEU A 1 102 ? -33.811 -22.222 0.550 1.00 89.38 102 LEU A N 1
ATOM 785 C CA . LEU A 1 102 ? -33.525 -23.314 -0.369 1.00 89.38 102 LEU A CA 1
ATOM 786 C C . LEU A 1 102 ? -34.786 -23.627 -1.162 1.00 89.38 102 LEU A C 1
ATOM 788 O O . LEU A 1 102 ? -35.879 -23.694 -0.596 1.00 89.38 102 LEU A O 1
ATOM 792 N N . GLU A 1 103 ? -34.626 -23.879 -2.457 1.00 89.75 103 GLU A N 1
ATOM 793 C CA . GLU A 1 103 ? -35.705 -24.453 -3.252 1.00 89.75 103 GLU A CA 1
ATOM 794 C C . GLU A 1 103 ? -36.046 -25.864 -2.752 1.00 89.75 103 GLU A C 1
ATOM 796 O O . GLU A 1 103 ? -35.181 -26.616 -2.284 1.00 89.75 103 GLU A O 1
ATOM 801 N N . ALA A 1 104 ? -37.322 -26.245 -2.850 1.00 87.50 104 ALA A N 1
ATOM 802 C CA . ALA A 1 104 ? -37.772 -27.567 -2.436 1.00 87.50 104 ALA A CA 1
ATOM 803 C C . ALA A 1 104 ? -37.023 -28.664 -3.218 1.00 87.50 104 ALA A C 1
ATOM 805 O O . ALA A 1 104 ? -37.058 -28.705 -4.445 1.00 87.50 104 ALA A O 1
ATOM 806 N N . GLY A 1 105 ? -36.346 -29.566 -2.500 1.00 86.19 105 GLY A N 1
ATOM 807 C CA . GLY A 1 105 ? -35.558 -30.650 -3.099 1.00 86.19 105 GLY A CA 1
ATOM 808 C C . GLY A 1 105 ? -34.116 -30.285 -3.477 1.00 86.19 105 GLY A C 1
ATOM 809 O O . GLY A 1 105 ? -33.421 -31.124 -4.057 1.00 86.19 105 GLY A O 1
ATOM 810 N N . ALA A 1 106 ? -33.640 -29.082 -3.138 1.00 86.38 106 ALA A N 1
ATOM 811 C CA . ALA A 1 106 ? -32.245 -28.696 -3.331 1.00 86.38 106 ALA A CA 1
ATOM 812 C C . ALA A 1 106 ? -31.288 -29.649 -2.587 1.00 86.38 106 ALA A C 1
ATOM 814 O O . ALA A 1 106 ? -31.435 -29.912 -1.392 1.00 86.38 106 ALA A O 1
ATOM 815 N N . LYS A 1 107 ? -30.285 -30.164 -3.309 1.00 84.12 107 LYS A N 1
ATOM 816 C CA . LYS A 1 107 ? -29.229 -31.029 -2.764 1.00 84.12 107 LYS A CA 1
ATOM 817 C C . LYS A 1 107 ? -27.995 -30.193 -2.414 1.00 84.12 107 LYS A C 1
ATOM 819 O O . LYS A 1 107 ? -27.693 -29.242 -3.136 1.00 84.12 107 LYS A O 1
ATOM 824 N N . PRO A 1 108 ? -27.245 -30.542 -1.356 1.00 82.69 108 PRO A N 1
ATOM 825 C CA . PRO A 1 108 ? -26.032 -29.822 -1.015 1.00 82.69 108 PRO A CA 1
ATOM 826 C C . PRO A 1 108 ? -24.956 -30.105 -2.077 1.00 82.69 108 PRO A C 1
ATOM 828 O O . PRO A 1 108 ? -24.883 -31.224 -2.591 1.00 82.69 108 PRO A O 1
ATOM 831 N N . PRO A 1 109 ? -24.091 -29.126 -2.391 1.00 80.88 109 PRO A N 1
ATOM 832 C CA . PRO A 1 109 ? -23.074 -29.253 -3.439 1.00 80.88 109 PRO A CA 1
ATOM 833 C C . PRO A 1 109 ? -22.010 -30.319 -3.132 1.00 80.88 109 PRO A C 1
ATOM 835 O O . PRO A 1 109 ? -21.305 -30.767 -4.033 1.00 80.88 109 PRO A O 1
ATOM 838 N N . HIS A 1 110 ? -21.908 -30.756 -1.875 1.00 75.75 110 HIS A N 1
ATOM 839 C CA . HIS A 1 110 ? -21.076 -31.879 -1.469 1.00 75.75 110 HIS A CA 1
ATOM 840 C C . HIS A 1 110 ? -21.854 -32.763 -0.485 1.00 75.75 110 HIS A C 1
ATOM 842 O O . HIS A 1 110 ? -22.276 -32.300 0.574 1.00 75.75 110 HIS A O 1
ATOM 848 N N . MET A 1 111 ? -22.082 -34.027 -0.846 1.00 62.62 111 MET A N 1
ATOM 849 C CA . MET A 1 111 ? -22.791 -34.999 -0.011 1.00 62.62 111 MET A CA 1
ATOM 850 C C . MET A 1 111 ? -21.805 -35.988 0.612 1.00 62.62 111 MET A C 1
ATOM 852 O O . MET A 1 111 ? -21.284 -36.853 -0.085 1.00 62.62 111 MET A O 1
ATOM 856 N N . ASN A 1 112 ? -21.656 -35.939 1.937 1.00 59.09 112 ASN A N 1
ATOM 857 C CA . ASN A 1 112 ? -21.303 -37.126 2.713 1.00 59.09 112 ASN A CA 1
ATOM 858 C C . ASN A 1 112 ? -22.617 -37.785 3.162 1.00 59.09 112 ASN A C 1
ATOM 860 O O . ASN A 1 112 ? -23.442 -37.156 3.826 1.00 59.09 112 ASN A O 1
ATOM 864 N N . LEU A 1 113 ? -22.829 -39.041 2.758 1.00 54.28 113 LEU A N 1
ATOM 865 C CA . LEU A 1 113 ? -24.087 -39.802 2.881 1.00 54.28 113 LEU A CA 1
ATOM 866 C C . LEU A 1 113 ? -24.625 -39.982 4.317 1.00 54.28 113 LEU A C 1
ATOM 868 O O . LEU A 1 113 ? -25.753 -40.429 4.488 1.00 54.28 113 LEU A O 1
ATOM 872 N N . THR A 1 114 ? -23.864 -39.634 5.352 1.00 54.59 114 THR A N 1
ATOM 873 C CA . THR A 1 114 ? -24.209 -39.931 6.751 1.00 54.59 114 THR A CA 1
ATOM 874 C C . THR A 1 114 ? -25.063 -38.864 7.445 1.00 54.59 114 THR A C 1
ATOM 876 O O . THR A 1 114 ? -25.692 -39.167 8.456 1.00 54.59 114 THR A O 1
ATOM 879 N N . ALA A 1 115 ? -25.134 -37.634 6.924 1.00 54.94 115 ALA A N 1
ATOM 880 C CA . ALA A 1 115 ? -25.799 -36.524 7.622 1.00 54.94 115 ALA A CA 1
ATOM 881 C C . ALA A 1 115 ? -27.316 -36.406 7.357 1.00 54.94 115 ALA A C 1
ATOM 883 O O . ALA A 1 115 ? -28.031 -35.828 8.169 1.00 54.94 115 ALA A O 1
ATOM 884 N N . TRP A 1 116 ? -27.829 -36.967 6.256 1.00 53.66 116 TRP A N 1
ATOM 885 C CA . TRP A 1 116 ? -29.232 -36.772 5.847 1.00 53.66 116 TRP A CA 1
ATOM 886 C C . TRP A 1 116 ? -30.253 -37.615 6.624 1.00 53.66 116 TRP A C 1
ATOM 888 O O . TRP A 1 116 ? -31.406 -37.215 6.737 1.00 53.66 116 TRP A O 1
ATOM 898 N N . LEU A 1 117 ? -29.849 -38.751 7.200 1.00 49.19 117 LEU A N 1
ATOM 899 C CA . LEU A 1 117 ? -30.772 -39.672 7.881 1.00 49.19 117 LEU A CA 1
ATOM 900 C C . LEU A 1 117 ? -31.186 -39.236 9.298 1.00 49.19 117 LEU A C 1
ATOM 902 O O . LEU A 1 117 ? -32.117 -39.813 9.845 1.00 49.19 117 LEU A O 1
ATOM 906 N N . HIS A 1 118 ? -30.535 -38.230 9.890 1.00 46.94 118 HIS A N 1
ATOM 907 C CA . HIS A 1 118 ? -30.825 -37.793 11.266 1.00 46.94 118 HIS A CA 1
ATOM 908 C C . HIS A 1 118 ? -31.675 -36.517 11.363 1.00 46.94 118 HIS A C 1
ATOM 910 O O . HIS A 1 118 ? -31.917 -36.041 12.468 1.00 46.94 118 HIS A O 1
ATOM 916 N N . SER A 1 119 ? -32.112 -35.941 10.238 1.00 47.72 119 SER A N 1
ATOM 917 C CA . SER A 1 119 ? -32.835 -34.658 10.228 1.00 47.72 119 SER A CA 1
ATOM 918 C C . SER A 1 119 ? -34.211 -34.715 9.549 1.00 47.72 119 SER A C 1
ATOM 920 O O . SER A 1 119 ? -34.759 -33.668 9.220 1.00 47.72 119 SER A O 1
ATOM 922 N N . SER A 1 120 ? -34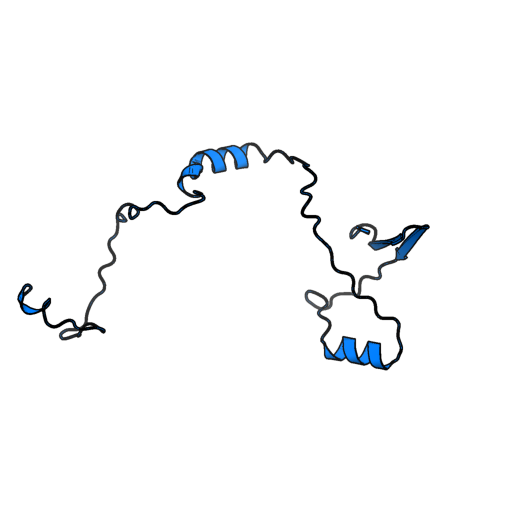.754 -35.920 9.326 1.00 43.38 120 SER A N 1
ATOM 923 C CA . SER A 1 120 ? -36.137 -36.129 8.852 1.00 43.38 120 SER A CA 1
ATOM 924 C C . SER A 1 120 ? -37.095 -36.345 10.015 1.00 43.38 120 SER A C 1
ATOM 926 O O . SER A 1 120 ? -36.693 -37.068 10.952 1.00 43.38 120 SER A O 1
#